Protein AF-A0A937NKH7-F1 (afdb_monomer_lite)

Secondary structure (DSSP, 8-state):
-TTT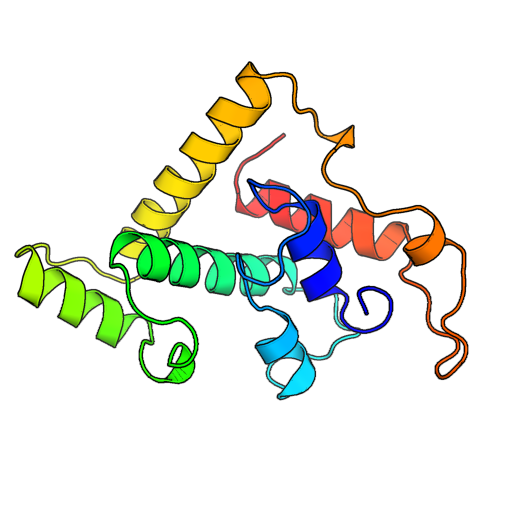-HHHHHHHHH-BTBS-TTTT-THHHHHTTSS-TT--TTHHHHHHHHHHHHHHHHHHT--GGGGGG--HHHHHHHHHHHH-----HHHHHHHHHHHHHHHHHHHHHTT--GGGS---THHHHSPPTTT-----HHHHHHHHHHHHHHHT--

Radius of gyration: 16.03 Å; chains: 1; bounding box: 32×33×46 Å

Structure (mmCIF, N/CA/C/O backbone):
data_AF-A0A937NKH7-F1
#
_entry.id   AF-A0A937NKH7-F1
#
loop_
_atom_site.group_PDB
_atom_site.id
_atom_site.type_symbol
_atom_site.label_atom_id
_atom_site.label_alt_id
_atom_site.label_comp_id
_atom_site.label_asym_id
_atom_site.label_entity_id
_atom_site.label_seq_id
_atom_site.pdbx_PDB_ins_code
_atom_site.Cartn_x
_atom_site.Cartn_y
_atom_site.Cartn_z
_atom_site.occupancy
_atom_site.B_iso_or_equiv
_atom_site.auth_seq_id
_atom_site.auth_comp_id
_atom_site.auth_asym_id
_atom_site.auth_atom_id
_atom_site.pdbx_PDB_model_num
ATOM 1 N N . ASP A 1 1 ? 5.767 -12.164 -8.994 1.00 95.44 1 ASP A N 1
ATOM 2 C CA . ASP A 1 1 ? 6.627 -11.158 -9.652 1.00 95.44 1 ASP A CA 1
ATOM 3 C C . ASP A 1 1 ? 5.767 -9.945 -10.026 1.00 95.44 1 ASP A C 1
ATOM 5 O O . ASP A 1 1 ? 4.673 -10.186 -10.532 1.00 95.44 1 ASP A O 1
ATOM 9 N N . PRO A 1 2 ? 6.189 -8.691 -9.765 1.00 96.38 2 PRO A N 1
ATOM 10 C CA . PRO A 1 2 ? 5.443 -7.470 -10.119 1.00 96.38 2 PRO A CA 1
ATOM 11 C C . PRO A 1 2 ? 5.044 -7.344 -11.594 1.00 96.38 2 PRO A C 1
ATOM 13 O O . PRO A 1 2 ? 4.056 -6.684 -11.900 1.00 96.38 2 PRO A O 1
ATOM 16 N N . ARG A 1 3 ? 5.780 -7.996 -12.507 1.00 97.62 3 ARG A N 1
ATOM 17 C CA . ARG A 1 3 ? 5.441 -8.053 -13.942 1.00 97.62 3 ARG A CA 1
ATOM 18 C C . ARG A 1 3 ? 4.150 -8.816 -14.229 1.00 97.62 3 ARG A C 1
ATOM 20 O O . ARG A 1 3 ? 3.551 -8.620 -15.278 1.00 97.62 3 ARG A O 1
ATOM 27 N N . VAL A 1 4 ? 3.743 -9.693 -13.313 1.00 97.25 4 VAL A N 1
ATOM 28 C CA . VAL A 1 4 ? 2.511 -10.488 -13.409 1.00 97.25 4 VAL A CA 1
ATOM 29 C C . VAL A 1 4 ? 1.479 -9.992 -12.402 1.00 97.25 4 VAL A C 1
ATOM 31 O O . VAL A 1 4 ? 0.324 -9.804 -12.750 1.00 97.25 4 VAL A O 1
ATOM 34 N N . LEU A 1 5 ? 1.903 -9.768 -11.158 1.00 97.81 5 LEU A N 1
ATOM 35 C CA . LEU A 1 5 ? 1.071 -9.329 -10.040 1.00 97.81 5 LEU A CA 1
ATOM 36 C C . LEU A 1 5 ? 1.208 -7.810 -9.891 1.00 97.81 5 LEU A C 1
ATOM 38 O O . LEU A 1 5 ? 1.992 -7.320 -9.069 1.00 97.81 5 LEU A O 1
ATOM 42 N N . LYS A 1 6 ? 0.518 -7.068 -10.762 1.00 98.19 6 LYS A N 1
ATOM 43 C CA . LYS A 1 6 ? 0.696 -5.616 -10.916 1.00 98.19 6 LYS A CA 1
ATOM 44 C C . LYS A 1 6 ? 0.344 -4.852 -9.635 1.00 98.19 6 LYS A C 1
ATOM 46 O O . LYS A 1 6 ? 1.030 -3.892 -9.287 1.00 98.19 6 LYS A O 1
ATOM 51 N N . GLY A 1 7 ? -0.664 -5.307 -8.889 1.00 98.38 7 GLY A N 1
ATOM 52 C CA . GLY A 1 7 ? -1.069 -4.690 -7.624 1.00 98.38 7 GLY A CA 1
ATOM 53 C C . GLY A 1 7 ? -0.053 -4.942 -6.513 1.00 98.38 7 GLY A C 1
ATOM 54 O O . GLY A 1 7 ? 0.235 -4.052 -5.717 1.00 98.38 7 GLY A O 1
ATOM 55 N N . MET A 1 8 ? 0.584 -6.116 -6.511 1.00 98.38 8 MET A N 1
ATOM 56 C CA . MET A 1 8 ? 1.757 -6.355 -5.668 1.00 98.38 8 MET A CA 1
ATOM 57 C C . MET A 1 8 ? 2.935 -5.444 -6.058 1.00 98.38 8 MET A C 1
ATOM 59 O O . MET A 1 8 ? 3.674 -4.995 -5.187 1.00 98.38 8 MET A O 1
ATOM 63 N N . GLY A 1 9 ? 3.096 -5.129 -7.346 1.00 98.38 9 GLY A N 1
ATOM 64 C CA . GLY A 1 9 ? 4.045 -4.116 -7.815 1.00 98.38 9 GLY A CA 1
ATOM 65 C C . GLY A 1 9 ? 3.790 -2.736 -7.206 1.00 98.38 9 GLY A C 1
ATOM 66 O O . GLY A 1 9 ? 4.715 -2.136 -6.664 1.00 98.38 9 GLY A O 1
ATOM 67 N N . LEU A 1 10 ? 2.536 -2.272 -7.221 1.00 98.69 10 LEU A N 1
ATOM 68 C CA . LEU A 1 10 ? 2.140 -1.032 -6.546 1.00 98.69 10 LEU A CA 1
ATOM 69 C C . LEU A 1 10 ? 2.457 -1.087 -5.044 1.00 98.69 10 LEU A C 1
ATOM 71 O O . LEU A 1 10 ? 3.127 -0.198 -4.533 1.00 98.69 10 LEU A O 1
ATOM 75 N N . ALA A 1 11 ? 2.060 -2.165 -4.362 1.00 98.50 11 ALA A N 1
ATOM 76 C CA . ALA A 1 11 ? 2.293 -2.327 -2.927 1.00 98.50 11 ALA A CA 1
ATOM 77 C C . ALA A 1 11 ? 3.784 -2.358 -2.544 1.00 98.50 11 ALA A C 1
ATOM 79 O O . ALA A 1 11 ? 4.147 -1.938 -1.448 1.00 98.50 11 ALA A O 1
ATOM 80 N N . TYR A 1 12 ? 4.663 -2.862 -3.416 1.00 98.69 12 TYR A N 1
ATOM 81 C CA . TYR A 1 12 ? 6.106 -2.773 -3.189 1.00 98.69 12 TYR A CA 1
ATOM 82 C C . TYR A 1 12 ? 6.620 -1.344 -3.285 1.00 98.69 12 TYR A C 1
ATOM 84 O O . TYR A 1 12 ? 7.447 -0.957 -2.464 1.00 98.69 12 TYR A O 1
ATOM 92 N N . ALA A 1 13 ? 6.150 -0.595 -4.281 1.00 98.38 13 ALA A N 1
ATOM 93 C CA . ALA A 1 13 ? 6.600 0.765 -4.519 1.00 98.38 13 ALA A CA 1
ATOM 94 C C . ALA A 1 13 ? 6.168 1.719 -3.401 1.00 98.38 13 ALA A C 1
ATOM 96 O O . ALA A 1 13 ? 6.952 2.568 -3.013 1.00 98.38 13 ALA A O 1
ATOM 97 N N . THR A 1 14 ? 4.956 1.566 -2.862 1.00 98.00 14 THR A N 1
ATOM 98 C CA . THR A 1 14 ? 4.376 2.528 -1.907 1.00 98.00 14 THR A CA 1
ATOM 99 C C . THR A 1 14 ? 4.570 2.157 -0.437 1.00 98.00 14 THR A C 1
ATOM 101 O O . THR A 1 14 ? 4.115 2.888 0.444 1.00 98.00 14 THR A O 1
ATOM 104 N N . SER A 1 15 ? 5.208 1.020 -0.141 1.00 97.75 15 SER A N 1
ATOM 105 C CA . SER A 1 15 ? 5.388 0.560 1.236 1.00 97.75 15 SER A CA 1
ATOM 106 C C . SER A 1 15 ? 6.299 1.499 2.029 1.00 97.75 15 SER A C 1
ATOM 108 O O . SER A 1 15 ? 7.428 1.791 1.646 1.00 97.75 15 SER A O 1
ATOM 110 N N . ASP A 1 16 ? 5.835 1.857 3.223 1.00 95.69 16 ASP A N 1
ATOM 111 C CA . ASP A 1 16 ? 6.519 2.709 4.203 1.00 95.69 16 ASP A CA 1
ATOM 112 C C . ASP A 1 16 ? 7.932 2.259 4.627 1.00 95.69 16 ASP A C 1
ATOM 114 O O . ASP A 1 16 ? 8.683 3.056 5.178 1.00 95.69 16 ASP A O 1
ATOM 118 N N . ARG A 1 17 ? 8.315 1.001 4.399 1.00 95.56 17 ARG A N 1
ATOM 119 C CA . ARG A 1 17 ? 9.627 0.452 4.785 1.00 95.56 17 ARG A CA 1
ATOM 120 C C . ARG A 1 17 ? 10.406 -0.134 3.608 1.00 95.56 17 ARG A C 1
ATOM 122 O O . ARG A 1 17 ? 11.224 -1.036 3.791 1.00 95.56 17 ARG A O 1
ATOM 129 N N . GLY A 1 18 ? 10.112 0.345 2.401 1.00 96.12 18 GLY A N 1
ATOM 130 C CA . GLY A 1 18 ? 10.626 -0.210 1.153 1.00 96.12 18 GLY A CA 1
ATOM 131 C C . GLY A 1 18 ? 9.910 -1.499 0.747 1.00 96.12 18 GLY A C 1
ATOM 132 O O . GLY A 1 18 ? 8.955 -1.928 1.391 1.00 96.12 18 GLY A O 1
ATOM 133 N N . ALA A 1 19 ? 10.379 -2.132 -0.332 1.00 97.19 19 ALA A N 1
ATOM 134 C CA . ALA A 1 19 ? 9.693 -3.244 -0.992 1.00 97.19 19 ALA A CA 1
ATOM 135 C C . ALA A 1 19 ? 9.396 -4.430 -0.050 1.00 97.19 19 ALA A C 1
ATOM 137 O O . ALA A 1 19 ? 10.193 -5.355 0.115 1.00 97.19 19 ALA A O 1
ATOM 138 N N . CYS A 1 20 ? 8.195 -4.435 0.535 1.00 97.25 20 CYS A N 1
ATOM 139 C CA . CYS A 1 20 ? 7.762 -5.435 1.494 1.00 97.25 20 CYS A CA 1
ATOM 140 C C . CYS A 1 20 ? 6.386 -6.008 1.148 1.00 97.25 20 CYS A C 1
ATOM 142 O O . CYS A 1 20 ? 5.361 -5.332 1.202 1.00 97.25 20 CYS A O 1
ATOM 144 N N . HIS A 1 21 ? 6.333 -7.319 0.912 1.00 96.50 21 HIS A N 1
ATOM 145 C CA . HIS A 1 21 ? 5.070 -7.990 0.618 1.00 96.50 21 HIS A CA 1
ATOM 146 C C . HIS A 1 21 ? 4.135 -8.074 1.826 1.00 96.50 21 HIS A C 1
ATOM 148 O O . HIS A 1 21 ? 2.936 -8.285 1.657 1.00 96.50 21 HIS A O 1
ATOM 154 N N . LEU A 1 22 ? 4.664 -7.889 3.039 1.00 95.94 22 LEU A N 1
ATOM 155 C CA . LEU A 1 22 ? 3.905 -7.961 4.281 1.00 95.94 22 LEU A CA 1
ATOM 156 C C . LEU A 1 22 ? 3.242 -6.636 4.693 1.00 95.94 22 LEU A C 1
ATOM 158 O O . LEU A 1 22 ? 2.672 -6.590 5.775 1.00 95.94 22 LEU A O 1
ATOM 162 N N . ARG A 1 23 ? 3.279 -5.565 3.889 1.00 95.06 23 ARG A N 1
ATOM 163 C CA . ARG A 1 23 ? 2.454 -4.375 4.185 1.00 95.06 23 ARG A CA 1
ATOM 164 C C . ARG A 1 23 ? 1.044 -4.459 3.619 1.00 95.06 23 ARG A C 1
ATOM 166 O O . ARG A 1 23 ? 0.112 -4.055 4.293 1.00 95.06 23 ARG A O 1
ATOM 173 N N . ALA A 1 24 ? 0.866 -5.112 2.471 1.00 95.75 24 ALA A N 1
ATOM 174 C CA . ALA A 1 24 ? -0.463 -5.326 1.888 1.00 95.75 24 ALA A CA 1
ATOM 175 C C . ALA A 1 24 ? -0.801 -6.803 1.609 1.00 95.75 24 ALA A C 1
ATOM 177 O O . ALA A 1 24 ? -1.966 -7.180 1.636 1.00 95.75 24 ALA A O 1
ATOM 178 N N . THR A 1 25 ? 0.176 -7.686 1.350 1.00 96.06 25 THR A N 1
ATOM 179 C CA . THR A 1 25 ? -0.048 -9.065 0.825 1.00 96.06 25 THR A CA 1
ATOM 180 C C . THR A 1 25 ? -0.982 -9.137 -0.366 1.00 96.06 25 THR A C 1
ATOM 182 O O . THR A 1 25 ? -1.801 -10.049 -0.496 1.00 96.06 25 THR A O 1
ATOM 185 N N . PHE A 1 26 ? -0.857 -8.163 -1.256 1.00 97.62 26 PHE A N 1
ATOM 186 C CA . PHE A 1 26 ? -1.814 -8.011 -2.331 1.00 97.62 26 PHE A CA 1
ATOM 187 C C . PHE A 1 26 ? -1.812 -9.170 -3.334 1.00 97.62 26 PHE A C 1
ATOM 189 O O . PHE A 1 26 ? -2.841 -9.470 -3.934 1.00 97.62 26 PHE A O 1
ATOM 196 N N . TYR A 1 27 ? -0.703 -9.916 -3.408 1.00 97.12 27 TYR A N 1
ATOM 197 C CA . TYR A 1 27 ? -0.636 -11.178 -4.145 1.00 97.12 27 TYR A CA 1
ATOM 198 C C . TYR A 1 27 ? -1.784 -12.137 -3.797 1.00 97.12 27 TYR A C 1
ATOM 200 O O . TYR A 1 27 ? -2.164 -12.933 -4.644 1.00 97.12 27 TYR A O 1
ATOM 208 N N . LYS A 1 28 ? -2.361 -12.079 -2.584 1.00 96.06 28 LYS A N 1
ATOM 209 C CA . LYS A 1 28 ? -3.548 -12.867 -2.229 1.00 96.06 28 LYS A CA 1
ATOM 210 C C . LYS A 1 28 ? -4.675 -12.554 -3.212 1.00 96.06 28 LYS A C 1
ATOM 212 O O . LYS A 1 28 ? -5.215 -13.474 -3.825 1.00 96.06 28 LYS A O 1
ATOM 217 N N . ALA A 1 29 ? -5.054 -11.283 -3.332 1.0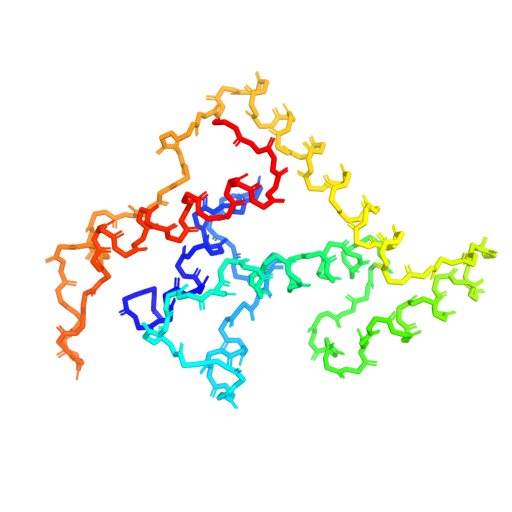0 97.00 29 ALA A N 1
ATOM 218 C CA . ALA A 1 29 ? -6.192 -10.879 -4.150 1.00 97.00 29 ALA A CA 1
ATOM 219 C C . ALA A 1 29 ? -6.012 -11.351 -5.600 1.00 97.00 29 ALA A C 1
ATOM 221 O O . ALA A 1 29 ? -6.904 -11.994 -6.149 1.00 97.00 29 ALA A O 1
ATOM 222 N N . GLU A 1 30 ? -4.813 -11.140 -6.144 1.00 97.88 30 GLU A N 1
ATOM 223 C CA . GLU A 1 30 ? -4.470 -11.478 -7.527 1.00 97.88 30 GLU A CA 1
ATOM 224 C C . GLU A 1 30 ? -4.363 -12.999 -7.770 1.00 97.88 30 GLU A C 1
ATOM 226 O O . GLU A 1 30 ? -4.877 -13.498 -8.764 1.00 97.88 30 GLU A O 1
ATOM 231 N N . LEU A 1 31 ? -3.765 -13.773 -6.854 1.00 97.00 31 LEU A N 1
ATOM 232 C CA . LEU A 1 31 ? -3.607 -15.229 -7.020 1.00 97.00 31 LEU A CA 1
ATOM 233 C C . LEU A 1 31 ? -4.885 -16.028 -6.737 1.00 97.00 31 LEU A C 1
ATOM 235 O O . LEU A 1 31 ? -5.029 -17.144 -7.223 1.00 97.00 31 LEU A O 1
ATOM 239 N N . SER A 1 32 ? -5.799 -15.488 -5.928 1.00 96.50 32 SER A N 1
ATOM 240 C CA . SER A 1 32 ? -7.062 -16.164 -5.589 1.00 96.50 32 SER A CA 1
ATOM 241 C C . SER A 1 32 ? -8.231 -15.800 -6.506 1.00 96.50 32 SER A C 1
ATOM 243 O O . SER A 1 32 ? -9.336 -16.284 -6.280 1.00 96.50 32 SER A O 1
ATOM 245 N N . GLY A 1 33 ? -8.010 -14.934 -7.501 1.00 96.62 33 GLY A N 1
ATOM 246 C CA . GLY A 1 33 ? -9.050 -14.487 -8.429 1.00 96.62 33 GLY A CA 1
ATOM 247 C C . GLY A 1 33 ? -10.020 -13.448 -7.858 1.00 96.62 33 GLY A C 1
ATOM 248 O O . GLY A 1 33 ? -11.050 -13.193 -8.469 1.00 96.62 33 GLY A O 1
ATOM 249 N N . MET A 1 34 ? -9.714 -12.825 -6.711 1.00 96.62 34 MET A N 1
ATOM 250 C CA . MET A 1 34 ? -10.509 -11.689 -6.206 1.00 96.62 34 MET A CA 1
ATOM 251 C C . MET A 1 34 ? -10.380 -10.456 -7.101 1.00 96.62 34 MET A C 1
ATOM 253 O O . MET A 1 34 ? -11.281 -9.624 -7.138 1.00 96.62 34 MET A O 1
ATOM 257 N N . MET A 1 35 ? -9.251 -10.332 -7.795 1.00 97.25 35 MET A N 1
ATOM 258 C CA . MET A 1 35 ? -9.060 -9.357 -8.853 1.00 97.25 35 MET A CA 1
ATOM 259 C C . MET A 1 35 ? -8.098 -9.920 -9.890 1.00 97.25 35 MET A C 1
ATOM 261 O O . MET A 1 35 ? -7.128 -10.592 -9.538 1.00 97.25 35 MET A O 1
ATOM 265 N N . ASP A 1 36 ? -8.352 -9.614 -11.158 1.00 97.88 36 ASP A N 1
ATOM 266 C CA . ASP A 1 36 ? -7.465 -10.001 -12.247 1.00 97.88 36 ASP A CA 1
ATOM 267 C C . ASP A 1 36 ? -6.081 -9.323 -12.083 1.00 97.88 36 ASP A C 1
ATOM 269 O O . ASP A 1 36 ? -6.003 -8.102 -11.863 1.00 97.88 36 ASP A O 1
ATOM 273 N N . PRO A 1 37 ? -4.964 -10.071 -12.175 1.00 97.25 37 PRO A N 1
ATOM 274 C CA . PRO A 1 37 ? -3.622 -9.496 -12.143 1.00 97.25 37 PRO A CA 1
ATOM 275 C C . PRO A 1 37 ? -3.359 -8.414 -13.211 1.00 97.25 37 PRO A C 1
ATOM 277 O O . PRO A 1 37 ? -2.586 -7.490 -12.951 1.00 97.25 37 PRO A O 1
ATOM 280 N N . ASP A 1 38 ? -4.028 -8.457 -14.366 1.00 96.69 38 ASP A N 1
ATOM 281 C CA . ASP A 1 38 ? -3.862 -7.492 -15.460 1.00 96.69 38 ASP A CA 1
ATOM 282 C C . ASP A 1 38 ? -4.773 -6.257 -15.351 1.00 96.69 38 ASP A C 1
ATOM 284 O O . ASP A 1 38 ? -4.454 -5.229 -15.953 1.00 96.69 38 ASP A O 1
ATOM 288 N N . GLN A 1 39 ? -5.845 -6.308 -14.550 1.00 97.62 39 GLN A N 1
ATOM 289 C CA . GLN A 1 39 ? -6.751 -5.173 -14.316 1.00 97.62 39 GLN A CA 1
ATOM 290 C C . GLN A 1 39 ? -6.014 -3.987 -13.672 1.00 97.62 39 GLN A C 1
ATOM 292 O O . GLN A 1 39 ? -5.210 -4.181 -12.765 1.00 97.62 39 GLN A O 1
ATOM 297 N N . ILE A 1 40 ? -6.309 -2.757 -14.104 1.00 98.19 40 ILE A N 1
ATOM 298 C CA . ILE A 1 40 ? -5.722 -1.518 -13.551 1.00 98.19 40 ILE A CA 1
ATOM 299 C C . ILE A 1 40 ? -6.760 -0.688 -12.791 1.00 98.19 40 ILE A C 1
ATOM 301 O O . ILE A 1 40 ? -6.487 -0.198 -11.697 1.00 98.19 40 ILE A O 1
ATOM 305 N N . GLU A 1 41 ? -7.963 -0.556 -13.342 1.00 98.06 41 GLU A N 1
ATOM 306 C CA . GLU A 1 41 ? -9.057 0.185 -12.714 1.00 98.06 41 GLU A CA 1
ATOM 307 C C . GLU A 1 41 ? -9.452 -0.439 -11.366 1.00 98.06 41 GLU A C 1
ATOM 309 O O . GLU A 1 41 ? -9.548 -1.660 -11.242 1.00 98.06 41 GLU A O 1
ATOM 314 N N . GLY A 1 42 ? -9.621 0.386 -10.328 1.00 98.31 42 GLY A N 1
ATOM 315 C CA . GLY A 1 42 ? -9.951 -0.067 -8.968 1.00 98.31 42 GLY A CA 1
ATOM 316 C C . GLY A 1 42 ? -8.825 -0.813 -8.231 1.00 98.31 42 GLY A C 1
ATOM 317 O O . GLY A 1 42 ? -8.942 -1.085 -7.036 1.00 98.31 42 GLY A O 1
ATOM 318 N N . LYS A 1 43 ? -7.696 -1.108 -8.893 1.00 98.69 43 LYS A N 1
ATOM 319 C CA . LYS A 1 43 ? -6.584 -1.861 -8.294 1.00 98.69 43 LYS A CA 1
ATOM 320 C C . LYS A 1 43 ? -5.967 -1.128 -7.108 1.00 98.69 43 LYS A C 1
ATOM 322 O O . LYS A 1 43 ? -5.743 -1.742 -6.069 1.00 98.69 43 LYS A O 1
ATOM 327 N N . ALA A 1 44 ? -5.743 0.179 -7.241 1.00 98.62 44 ALA A N 1
ATOM 328 C CA . ALA A 1 44 ? -5.206 1.005 -6.162 1.00 98.62 44 ALA A CA 1
ATOM 329 C C . ALA A 1 44 ? -6.130 1.037 -4.932 1.00 98.62 44 ALA A C 1
ATOM 331 O O . ALA A 1 44 ? -5.652 0.898 -3.811 1.00 98.62 44 ALA A O 1
ATOM 332 N N . GLU A 1 45 ? -7.446 1.142 -5.133 1.00 98.62 45 GLU A N 1
ATOM 333 C CA . GLU A 1 45 ? -8.432 1.133 -4.044 1.00 98.62 45 GLU A CA 1
ATOM 334 C C . GLU A 1 45 ? -8.396 -0.183 -3.262 1.00 98.62 45 GLU A C 1
ATOM 336 O O . GLU A 1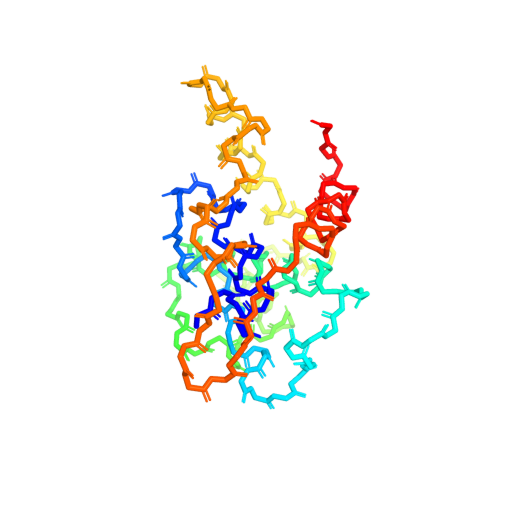 45 ? -8.331 -0.180 -2.032 1.00 98.62 45 GLU A O 1
ATOM 341 N N . MET A 1 46 ? -8.354 -1.320 -3.962 1.00 98.50 46 MET A N 1
ATOM 342 C CA . MET A 1 46 ? -8.258 -2.615 -3.294 1.00 98.50 46 MET A CA 1
ATOM 343 C C . MET A 1 46 ? -6.898 -2.799 -2.599 1.00 98.50 46 MET A C 1
ATOM 345 O O . MET A 1 46 ? -6.851 -3.373 -1.511 1.00 98.50 46 MET A O 1
ATOM 349 N N . VAL A 1 47 ? -5.795 -2.303 -3.179 1.00 98.62 47 VAL A N 1
ATOM 350 C CA . VAL A 1 47 ? -4.476 -2.306 -2.515 1.00 98.62 47 VAL A CA 1
ATOM 351 C C . VAL A 1 47 ? -4.540 -1.542 -1.193 1.00 98.62 47 VAL A C 1
ATOM 353 O O . VAL A 1 47 ? -4.065 -2.064 -0.185 1.00 98.62 47 VAL A O 1
ATOM 356 N N . ILE A 1 48 ? -5.178 -0.368 -1.175 1.00 98.62 48 ILE A N 1
ATOM 357 C CA . ILE A 1 48 ? -5.367 0.437 0.038 1.00 98.62 48 ILE A CA 1
ATOM 358 C C . ILE A 1 48 ? -6.235 -0.302 1.063 1.00 98.62 48 ILE A C 1
ATOM 360 O O . ILE A 1 48 ? -5.861 -0.353 2.228 1.00 98.62 48 ILE A O 1
ATOM 364 N N . ASP A 1 49 ? -7.332 -0.957 0.662 1.00 98.25 49 ASP A N 1
ATOM 365 C CA . ASP A 1 49 ? -8.150 -1.750 1.598 1.00 98.25 49 ASP A CA 1
ATOM 366 C C . ASP A 1 49 ? -7.346 -2.875 2.273 1.00 98.25 49 ASP A C 1
ATOM 368 O O . ASP A 1 49 ? -7.503 -3.142 3.469 1.00 98.25 49 ASP A O 1
ATOM 372 N N . PHE A 1 50 ? -6.464 -3.536 1.518 1.00 97.88 50 PHE A N 1
ATOM 373 C CA . PHE A 1 50 ? -5.560 -4.536 2.072 1.00 97.88 50 PHE A CA 1
ATOM 374 C C . PHE A 1 50 ? -4.525 -3.895 3.001 1.00 97.88 50 PHE A C 1
ATOM 376 O O . PHE A 1 50 ? -4.327 -4.403 4.102 1.00 97.88 50 PHE A O 1
ATOM 383 N N . GLU A 1 51 ? -3.868 -2.813 2.590 1.00 98.19 51 GLU A N 1
ATOM 384 C CA . GLU A 1 51 ? -2.889 -2.097 3.416 1.00 98.19 51 GLU A CA 1
ATOM 385 C C . GLU A 1 51 ? -3.500 -1.610 4.737 1.00 98.19 51 GLU A C 1
ATOM 387 O O . GLU A 1 51 ? -2.920 -1.826 5.804 1.00 98.19 51 GLU A O 1
ATOM 392 N N . ASP A 1 52 ? -4.698 -1.028 4.695 1.00 98.44 52 ASP A N 1
ATOM 393 C CA . ASP A 1 52 ? -5.369 -0.503 5.879 1.00 98.44 52 ASP A CA 1
ATOM 394 C C . ASP A 1 52 ? -5.679 -1.627 6.881 1.00 98.44 52 ASP A C 1
ATOM 396 O O . ASP A 1 52 ? -5.375 -1.504 8.071 1.00 98.44 52 ASP A O 1
ATOM 400 N N . ARG A 1 53 ? -6.201 -2.777 6.421 1.00 97.44 53 ARG A N 1
ATOM 401 C CA . ARG A 1 53 ? -6.419 -3.942 7.304 1.00 97.44 53 ARG A CA 1
ATOM 402 C C . ARG A 1 53 ? -5.119 -4.454 7.908 1.00 97.44 53 ARG A C 1
ATOM 404 O O . ARG A 1 53 ? -5.075 -4.757 9.097 1.00 97.44 53 ARG A O 1
ATOM 411 N N . HIS A 1 54 ? -4.054 -4.532 7.118 1.00 97.44 54 HIS A N 1
ATOM 412 C CA . HIS A 1 54 ? -2.763 -5.012 7.607 1.00 97.44 54 HIS A CA 1
ATOM 413 C C . HIS A 1 54 ? -2.097 -4.043 8.580 1.00 97.44 54 HIS A C 1
ATOM 415 O O . HIS A 1 54 ? -1.462 -4.492 9.529 1.00 97.44 54 HIS A O 1
ATOM 421 N N . THR A 1 55 ? -2.321 -2.742 8.418 1.00 97.81 55 THR A N 1
ATOM 422 C CA . THR A 1 55 ? -1.902 -1.726 9.390 1.00 97.81 55 THR A CA 1
ATOM 423 C C . THR A 1 55 ? -2.564 -1.965 10.749 1.00 97.81 55 THR A C 1
ATOM 425 O O . THR A 1 55 ? -1.908 -1.892 11.792 1.00 97.81 55 THR A O 1
ATOM 428 N N . LEU A 1 56 ? -3.853 -2.323 10.757 1.00 97.75 56 LEU A N 1
ATOM 429 C CA . LEU A 1 56 ? -4.556 -2.706 11.983 1.00 97.75 56 LEU A CA 1
ATOM 430 C C . LEU A 1 56 ? -4.048 -4.038 12.540 1.00 97.75 56 LEU A C 1
ATOM 432 O O . LEU A 1 56 ? -3.914 -4.164 13.755 1.00 97.75 56 LEU A O 1
ATOM 436 N N . PHE A 1 57 ? -3.719 -5.012 11.686 1.00 97.19 57 PHE A N 1
ATOM 437 C CA . PHE A 1 57 ? -3.136 -6.273 12.147 1.00 97.19 57 PHE A CA 1
ATOM 438 C C . PHE A 1 57 ? -1.804 -6.062 12.864 1.00 97.19 57 PHE A C 1
ATOM 440 O O . PHE A 1 57 ? -1.608 -6.610 13.945 1.00 97.19 57 PHE A O 1
ATOM 447 N N . ASP A 1 58 ? -0.926 -5.237 12.292 1.00 96.44 58 ASP A N 1
ATOM 448 C CA . ASP A 1 58 ? 0.367 -4.899 12.886 1.00 96.44 58 ASP A CA 1
ATOM 449 C C . ASP A 1 58 ? 0.180 -4.144 14.214 1.00 96.44 58 ASP A C 1
ATOM 451 O O . ASP A 1 58 ? 0.892 -4.406 15.181 1.00 96.44 58 ASP A O 1
ATOM 455 N N . SER A 1 59 ? -0.828 -3.268 14.297 1.00 96.19 59 SER A N 1
ATOM 456 C CA . SER A 1 59 ? -1.155 -2.514 15.519 1.00 96.19 59 SER A CA 1
ATOM 457 C C . SER A 1 59 ? -1.721 -3.398 16.637 1.00 96.19 59 SER A C 1
ATOM 459 O O . SER A 1 59 ? -1.449 -3.164 17.811 1.00 96.19 59 SER A O 1
ATOM 461 N N . LEU A 1 60 ? -2.506 -4.419 16.279 1.00 95.75 60 LEU A N 1
ATOM 462 C CA . LEU A 1 60 ? -3.084 -5.395 17.211 1.00 95.75 60 LEU A CA 1
ATOM 463 C C . LEU A 1 60 ? -2.153 -6.583 17.493 1.00 95.75 60 LEU A C 1
ATOM 465 O O . LEU A 1 60 ? -2.472 -7.414 18.340 1.00 95.75 60 LEU A O 1
ATOM 469 N N . ILE A 1 61 ? -1.028 -6.683 16.776 1.00 95.19 61 ILE A N 1
ATOM 470 C CA . ILE A 1 61 ? -0.091 -7.813 16.826 1.00 95.19 61 ILE A CA 1
ATOM 471 C C . ILE A 1 61 ? -0.808 -9.144 16.514 1.00 95.19 61 ILE A C 1
ATOM 473 O O . ILE A 1 61 ? -0.556 -10.184 17.124 1.00 95.19 61 ILE A O 1
ATOM 477 N N . VAL A 1 62 ? -1.730 -9.135 15.545 1.00 94.75 62 VAL A N 1
ATOM 478 C CA . VAL A 1 62 ? -2.392 -10.362 15.071 1.00 94.75 62 VAL A CA 1
ATOM 479 C C . VAL A 1 62 ? -1.703 -10.913 13.830 1.00 94.75 62 VAL A C 1
ATOM 481 O O . VAL A 1 62 ? -1.239 -10.188 12.949 1.00 94.75 62 VAL A O 1
ATOM 484 N N . CYS A 1 63 ? -1.640 -12.239 13.740 1.00 94.25 63 CYS A N 1
ATOM 485 C CA . CYS A 1 63 ? -0.955 -12.893 12.637 1.00 94.25 63 CYS A CA 1
ATOM 486 C C . CYS A 1 63 ? -1.740 -12.753 11.324 1.00 94.25 63 CYS A C 1
ATOM 488 O O . CYS A 1 63 ? -2.814 -13.324 11.138 1.00 94.25 63 CYS A O 1
ATOM 490 N N . ARG A 1 64 ? -1.135 -12.074 10.350 1.00 93.06 64 ARG A N 1
ATOM 491 C CA . ARG A 1 64 ? -1.667 -11.872 8.990 1.00 93.06 64 ARG A CA 1
ATOM 492 C C . ARG A 1 64 ? -1.821 -13.137 8.132 1.00 93.06 64 ARG A C 1
ATOM 494 O O . ARG A 1 64 ? -2.386 -13.078 7.038 1.00 93.06 64 ARG A O 1
ATOM 501 N N . PHE A 1 65 ? -1.356 -14.300 8.593 1.00 92.12 65 PHE A N 1
ATOM 502 C CA . PHE A 1 65 ? -1.695 -15.572 7.937 1.00 92.12 65 PHE A CA 1
ATOM 503 C C . PHE A 1 65 ? -3.183 -15.898 8.065 1.00 92.12 65 PHE A C 1
ATOM 505 O O . PHE A 1 65 ? -3.747 -16.480 7.145 1.00 92.12 65 PHE A O 1
ATOM 512 N N . PHE A 1 66 ? -3.837 -15.412 9.119 1.00 91.75 66 PHE A N 1
ATOM 513 C CA . PHE A 1 66 ? -5.277 -15.539 9.324 1.00 91.75 66 PHE A CA 1
ATOM 514 C C . PHE A 1 66 ? -6.067 -14.325 8.807 1.00 91.75 66 PHE A C 1
ATOM 516 O O . PHE A 1 66 ? -7.208 -14.128 9.205 1.00 91.75 66 PHE A O 1
ATOM 523 N N . ARG A 1 67 ? -5.500 -13.508 7.902 1.00 91.69 67 ARG A N 1
ATOM 524 C CA . ARG A 1 67 ? -6.141 -12.289 7.351 1.00 91.69 67 ARG A CA 1
ATOM 525 C C . ARG A 1 67 ? -7.562 -12.498 6.816 1.00 91.69 67 ARG A C 1
ATOM 527 O O . ARG A 1 67 ? -8.378 -11.588 6.909 1.00 91.69 67 ARG A O 1
ATOM 534 N N . ASP A 1 68 ? -7.855 -13.681 6.279 1.00 91.38 68 ASP A N 1
ATOM 535 C CA . ASP A 1 68 ? -9.179 -14.020 5.742 1.00 91.38 68 ASP A CA 1
ATOM 536 C C . ASP A 1 68 ? -10.213 -14.303 6.858 1.00 91.38 68 ASP A C 1
ATOM 538 O O . ASP A 1 68 ? -11.412 -14.279 6.602 1.00 91.38 68 ASP A O 1
ATOM 542 N N . LEU A 1 69 ? -9.767 -14.512 8.104 1.00 94.12 69 LEU A N 1
ATOM 543 C CA . LEU A 1 69 ? -10.611 -14.677 9.297 1.00 94.12 69 LEU A CA 1
ATOM 544 C C . LEU A 1 69 ? -10.868 -13.359 10.043 1.00 94.12 69 LEU A C 1
ATOM 546 O O . LEU A 1 69 ? -11.669 -13.335 10.976 1.00 94.12 69 LEU A O 1
ATOM 550 N N . TYR A 1 70 ? -10.204 -1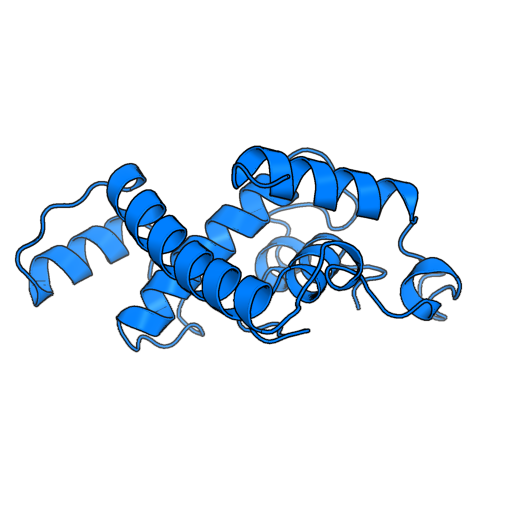2.271 9.643 1.00 93.50 70 TYR A N 1
ATOM 551 C CA . TYR A 1 70 ? -10.342 -10.945 10.251 1.00 93.50 70 TYR A CA 1
ATOM 552 C C . TYR A 1 70 ? -10.874 -9.912 9.239 1.00 93.50 70 TYR A C 1
ATOM 554 O O . TYR A 1 70 ? -10.191 -8.924 8.943 1.00 93.50 70 TYR A O 1
ATOM 562 N N . PRO A 1 71 ? -12.077 -10.111 8.666 1.00 95.62 71 PRO A N 1
ATOM 563 C CA . PRO A 1 71 ? -12.737 -9.056 7.908 1.00 95.62 71 PRO A CA 1
ATOM 564 C C . PRO A 1 71 ? -13.046 -7.844 8.804 1.00 95.62 71 PRO A C 1
ATOM 566 O O . PRO A 1 71 ? -12.902 -7.880 10.028 1.00 95.62 71 PRO A O 1
ATOM 569 N N . TRP A 1 72 ? -13.457 -6.740 8.180 1.00 97.94 72 TRP A N 1
ATOM 570 C CA . TRP A 1 72 ? -13.660 -5.449 8.844 1.00 97.94 72 TRP A CA 1
ATOM 571 C C . TRP A 1 72 ? -14.600 -5.497 10.060 1.00 97.94 72 TRP A C 1
ATOM 573 O O . TRP A 1 72 ? -14.340 -4.832 11.060 1.00 97.94 72 TRP A O 1
ATOM 583 N N . ASP A 1 73 ? -15.668 -6.291 10.002 1.00 97.69 73 ASP A N 1
ATOM 584 C CA . ASP A 1 73 ? -16.613 -6.480 11.106 1.00 97.69 73 ASP A CA 1
ATOM 585 C C . ASP A 1 73 ? -15.980 -7.234 12.285 1.00 97.69 73 ASP A C 1
ATOM 587 O O . ASP A 1 73 ? -16.173 -6.857 13.442 1.00 97.69 73 ASP A O 1
ATOM 591 N N . ILE A 1 74 ? -15.158 -8.250 12.011 1.00 97.50 74 ILE A N 1
ATOM 592 C CA . ILE A 1 74 ? -14.409 -8.970 13.044 1.00 97.50 74 ILE A CA 1
ATOM 593 C C . ILE A 1 74 ? -13.342 -8.067 13.664 1.00 97.50 74 ILE A C 1
ATOM 595 O O . ILE A 1 74 ? -13.204 -8.053 14.885 1.00 97.50 74 ILE A O 1
ATOM 599 N N . LEU A 1 75 ? -12.640 -7.258 12.864 1.00 97.81 75 LEU A N 1
ATOM 600 C CA . LEU A 1 75 ? -11.695 -6.259 13.372 1.00 97.81 75 LEU A CA 1
ATOM 601 C C . LEU A 1 75 ? -12.367 -5.246 14.305 1.00 97.81 75 LEU A C 1
ATOM 603 O O . LEU A 1 75 ? -11.854 -4.995 15.394 1.00 97.81 75 LEU A O 1
ATOM 607 N N . SER A 1 76 ? -13.531 -4.719 13.918 1.00 98.19 76 SER A N 1
ATOM 608 C CA . SER A 1 76 ? -14.336 -3.827 14.763 1.00 98.19 76 SER A CA 1
ATOM 609 C C . SER A 1 76 ? -14.698 -4.491 16.095 1.00 98.19 76 SER A C 1
ATOM 611 O O . SER A 1 76 ? -14.466 -3.920 17.162 1.00 98.19 76 SER A O 1
ATOM 613 N N . ARG A 1 77 ? -15.157 -5.750 16.060 1.00 98.00 77 ARG A N 1
ATOM 614 C CA . ARG A 1 77 ? -15.482 -6.524 17.269 1.00 98.00 77 ARG A CA 1
ATOM 615 C C . ARG A 1 77 ? -14.270 -6.774 18.165 1.00 98.00 77 ARG A C 1
ATOM 617 O O . ARG A 1 77 ? -14.400 -6.649 19.380 1.00 98.00 77 ARG A O 1
ATOM 624 N N . ILE A 1 78 ? -13.115 -7.119 17.591 1.00 97.06 78 ILE A N 1
ATOM 625 C CA . ILE A 1 78 ? -11.867 -7.318 18.342 1.00 97.06 78 ILE A CA 1
ATOM 626 C C . ILE A 1 78 ? -11.478 -6.016 19.041 1.00 97.06 78 ILE A C 1
ATOM 628 O O . ILE A 1 78 ? -11.272 -6.021 20.250 1.00 97.06 78 ILE A O 1
ATOM 632 N N . ILE A 1 79 ? -11.435 -4.902 18.305 1.00 97.75 79 ILE A N 1
ATOM 633 C CA . ILE A 1 79 ? -11.041 -3.592 18.837 1.00 97.75 79 ILE A CA 1
ATOM 634 C C . ILE A 1 79 ? -11.989 -3.148 19.951 1.00 97.75 79 ILE A C 1
ATOM 636 O O . ILE A 1 79 ? -11.531 -2.736 21.018 1.00 97.75 79 ILE A O 1
ATOM 640 N N . ARG A 1 80 ? -13.301 -3.296 19.759 1.00 98.31 80 ARG A N 1
ATOM 641 C CA . ARG A 1 80 ? -14.285 -3.013 20.807 1.00 98.31 80 ARG A CA 1
ATOM 642 C C . ARG A 1 80 ? -14.071 -3.886 22.038 1.00 98.31 80 ARG A C 1
ATOM 644 O O . ARG A 1 80 ? -14.100 -3.376 23.153 1.00 98.31 80 ARG A O 1
ATOM 651 N N . GLY A 1 81 ? -13.841 -5.183 21.844 1.00 98.00 81 GLY A N 1
ATOM 652 C CA . GLY A 1 81 ? -13.646 -6.136 22.934 1.00 98.00 81 GLY A CA 1
ATOM 653 C C . GLY A 1 81 ? -12.373 -5.897 23.750 1.00 98.00 81 GLY A C 1
ATOM 654 O O . GLY A 1 81 ? -12.374 -6.157 24.948 1.00 98.00 81 GLY A O 1
ATOM 655 N N . THR A 1 82 ? -11.304 -5.387 23.132 1.00 97.00 82 THR A N 1
ATOM 656 C CA . THR A 1 82 ? -10.010 -5.175 23.804 1.00 97.00 82 THR A CA 1
ATOM 657 C C . THR A 1 82 ? -9.803 -3.752 24.318 1.00 97.00 82 THR A C 1
ATOM 659 O O . THR A 1 82 ? -9.060 -3.564 25.277 1.00 97.00 82 THR A O 1
ATOM 662 N N . THR A 1 83 ? -10.443 -2.752 23.705 1.00 96.94 83 THR A N 1
ATOM 663 C CA . THR A 1 83 ? -10.210 -1.326 24.014 1.00 96.94 83 THR A CA 1
ATOM 664 C C . THR A 1 83 ? -11.457 -0.561 24.459 1.00 96.94 83 THR A C 1
ATOM 666 O O . THR A 1 83 ? -11.339 0.548 24.970 1.00 96.94 83 THR A O 1
ATOM 669 N N . GLY A 1 84 ? -12.656 -1.110 24.238 1.00 97.69 84 GLY A N 1
ATOM 670 C CA . GLY A 1 84 ? -13.928 -0.414 24.452 1.00 97.69 84 GLY A CA 1
ATOM 671 C C . GLY A 1 84 ? -14.340 0.548 23.328 1.00 97.69 84 GLY A C 1
ATOM 672 O O . GLY A 1 84 ? -15.442 1.089 23.383 1.00 97.69 84 GLY A O 1
ATOM 673 N N . MET A 1 85 ? -13.507 0.758 22.301 1.00 97.50 85 MET A N 1
ATOM 674 C CA . MET A 1 85 ? -13.832 1.642 21.174 1.00 97.50 85 MET A CA 1
ATOM 675 C C . MET A 1 85 ? -14.851 0.995 20.225 1.00 97.50 85 MET A C 1
ATOM 677 O O . MET A 1 85 ? -14.586 -0.063 19.657 1.00 97.50 85 MET A O 1
ATOM 681 N N . ASP A 1 86 ? -15.994 1.648 20.009 1.00 97.38 86 ASP A N 1
ATOM 682 C CA . ASP A 1 86 ? -17.021 1.207 19.057 1.00 97.38 86 ASP A CA 1
ATOM 683 C C . ASP A 1 86 ? -16.832 1.951 17.728 1.00 97.38 86 ASP A C 1
ATOM 685 O O . ASP A 1 86 ? -17.265 3.093 17.572 1.00 97.38 86 ASP A O 1
ATOM 689 N N . LEU A 1 87 ? -16.083 1.337 16.807 1.00 97.94 87 LEU A N 1
ATOM 690 C CA . LEU A 1 87 ? -15.679 1.947 15.538 1.00 97.94 87 LEU A CA 1
ATOM 691 C C . LEU A 1 87 ? -16.247 1.165 14.358 1.00 97.94 87 LEU A C 1
ATOM 693 O O . LEU A 1 87 ? -16.057 -0.050 14.256 1.00 97.94 87 LEU A O 1
ATOM 697 N N . ASP A 1 88 ? -16.888 1.870 13.432 1.00 98.06 88 ASP A N 1
ATOM 698 C CA . ASP A 1 88 ? -17.296 1.309 12.150 1.00 98.06 88 ASP A CA 1
ATOM 699 C C . ASP A 1 88 ? -16.105 1.152 11.181 1.00 98.06 88 ASP A C 1
ATOM 701 O O . ASP A 1 88 ? -14.981 1.598 11.435 1.00 98.06 88 ASP A O 1
ATOM 705 N N . ARG A 1 89 ? -16.347 0.529 10.020 1.00 98.19 89 ARG A N 1
ATOM 706 C CA . ARG A 1 89 ? -15.312 0.326 8.992 1.00 98.19 89 ARG A CA 1
ATOM 707 C C . ARG A 1 89 ? -14.636 1.631 8.561 1.00 98.19 89 ARG A C 1
ATOM 709 O O . ARG A 1 89 ? -13.419 1.642 8.403 1.00 98.19 89 ARG A O 1
ATOM 716 N N . LYS A 1 90 ? -15.387 2.719 8.363 1.00 98.25 90 LYS A N 1
ATOM 717 C CA . LYS A 1 90 ? -14.829 3.995 7.882 1.00 98.25 90 LYS A CA 1
ATOM 718 C C . LYS A 1 90 ? -13.928 4.628 8.937 1.00 98.25 90 LYS A C 1
ATOM 720 O O . LYS A 1 90 ? -12.892 5.201 8.603 1.00 98.25 90 LYS A O 1
ATOM 725 N N . GLN A 1 91 ? -14.305 4.520 10.207 1.00 98.50 91 GLN A N 1
ATOM 726 C CA . GLN A 1 91 ? -13.498 4.985 11.330 1.00 98.50 91 GLN A CA 1
ATOM 727 C C . GLN A 1 91 ? -12.221 4.147 11.486 1.00 98.50 91 GLN A C 1
ATOM 729 O O . GLN A 1 91 ? -11.151 4.714 11.701 1.00 98.50 91 GLN A O 1
ATOM 734 N N . LEU A 1 92 ? -12.297 2.825 11.297 1.00 98.56 92 LEU A N 1
ATOM 735 C CA . LEU A 1 92 ? -11.125 1.942 11.289 1.00 98.56 92 LEU A CA 1
ATOM 736 C C . LEU A 1 92 ? -10.174 2.230 10.122 1.00 98.56 92 LEU A C 1
ATOM 738 O O . LEU A 1 92 ? -8.967 2.332 10.332 1.00 98.56 92 LEU A O 1
ATOM 742 N N . GLN A 1 93 ? -10.706 2.425 8.914 1.00 98.50 93 GLN A N 1
ATOM 743 C CA . GLN A 1 93 ? -9.923 2.854 7.752 1.00 98.50 93 GLN A CA 1
ATOM 744 C C . GLN A 1 93 ? -9.241 4.197 8.017 1.00 98.50 93 GLN A C 1
ATOM 746 O O . GLN A 1 93 ? -8.057 4.350 7.746 1.00 98.50 93 GLN A O 1
ATOM 751 N N . ARG A 1 94 ? -9.938 5.159 8.637 1.00 98.31 94 ARG A N 1
ATOM 752 C CA . ARG A 1 94 ? -9.337 6.442 9.032 1.00 98.31 94 ARG A CA 1
ATOM 753 C C . ARG A 1 94 ? -8.208 6.270 10.051 1.00 98.31 94 ARG A C 1
ATOM 755 O O . ARG A 1 94 ? -7.211 6.984 9.974 1.00 98.31 94 ARG A O 1
ATOM 762 N N . LEU A 1 95 ? -8.343 5.335 10.991 1.00 98.19 95 LEU A N 1
ATOM 763 C CA . LEU A 1 95 ? -7.294 5.025 11.961 1.00 98.19 95 LEU A CA 1
ATOM 764 C C . LEU A 1 95 ? -6.056 4.427 11.274 1.00 98.19 95 LEU A C 1
ATOM 766 O O . LEU A 1 95 ? -4.945 4.891 11.521 1.00 98.19 95 LEU A O 1
ATOM 770 N N . ALA A 1 96 ? -6.245 3.473 10.361 1.00 98.38 96 ALA A N 1
ATOM 771 C CA . ALA A 1 96 ? -5.163 2.914 9.552 1.00 98.38 96 ALA A CA 1
ATOM 772 C C . ALA A 1 96 ? -4.501 3.974 8.651 1.00 98.38 96 ALA A C 1
ATOM 774 O O . ALA A 1 96 ? -3.277 4.112 8.645 1.00 98.38 96 ALA A O 1
ATOM 775 N N . TRP A 1 97 ? -5.304 4.796 7.972 1.00 98.06 97 TRP A N 1
ATOM 776 C CA . TRP A 1 97 ? -4.842 5.916 7.153 1.00 98.06 97 TRP A CA 1
ATOM 777 C C . TRP A 1 97 ? -3.967 6.881 7.964 1.00 98.06 97 TRP A C 1
ATOM 779 O O . TRP A 1 97 ? -2.867 7.215 7.535 1.00 98.06 97 TRP A O 1
ATOM 789 N N . ASN A 1 98 ? -4.377 7.243 9.186 1.00 98.38 98 ASN A N 1
ATOM 790 C CA . ASN A 1 98 ? -3.570 8.080 10.080 1.00 98.38 98 ASN A CA 1
ATOM 791 C C . ASN A 1 98 ? -2.212 7.442 10.423 1.00 98.38 98 ASN A C 1
ATOM 793 O O . ASN A 1 98 ? -1.204 8.145 10.468 1.00 98.38 98 ASN A O 1
ATOM 797 N N . ILE A 1 99 ? -2.166 6.130 10.674 1.00 98.31 99 ILE A N 1
ATOM 798 C CA . ILE A 1 99 ? -0.918 5.416 10.993 1.00 98.31 99 ILE A CA 1
ATOM 799 C C . ILE A 1 99 ? 0.013 5.397 9.776 1.00 98.31 99 ILE A C 1
ATOM 801 O O . ILE A 1 99 ? 1.177 5.783 9.891 1.00 98.31 99 ILE A O 1
ATOM 805 N N . THR A 1 100 ? -0.500 5.007 8.604 1.00 97.75 100 THR A N 1
ATOM 806 C CA . THR A 1 100 ? 0.293 4.973 7.361 1.00 97.75 100 THR A CA 1
ATOM 807 C C . THR A 1 100 ? 0.809 6.360 6.974 1.00 97.75 100 THR A C 1
ATOM 809 O O . THR A 1 100 ? 1.969 6.496 6.587 1.00 97.75 100 THR A O 1
ATOM 812 N N . ASN A 1 101 ? 0.014 7.414 7.178 1.00 97.88 101 ASN A N 1
ATOM 813 C CA . ASN A 1 101 ? 0.459 8.786 6.947 1.00 97.88 101 ASN A CA 1
ATOM 814 C C . ASN A 1 101 ? 1.537 9.243 7.914 1.00 97.88 101 ASN A C 1
ATOM 816 O O . ASN A 1 101 ? 2.465 9.906 7.480 1.00 97.88 101 ASN A O 1
ATOM 820 N N . LYS A 1 102 ? 1.482 8.863 9.192 1.00 98.38 102 LYS A N 1
ATOM 821 C CA . LYS A 1 102 ? 2.569 9.185 10.128 1.00 98.38 102 LYS A CA 1
ATOM 822 C C . LYS A 1 102 ? 3.890 8.545 9.712 1.00 98.38 102 LYS A C 1
ATOM 824 O O . LYS A 1 102 ? 4.936 9.180 9.818 1.00 98.38 102 LYS A O 1
ATOM 829 N N . ALA A 1 103 ? 3.847 7.311 9.208 1.00 97.81 103 ALA A N 1
ATOM 830 C CA . ALA A 1 103 ? 5.028 6.668 8.641 1.00 97.81 103 ALA A CA 1
ATOM 831 C C . ALA A 1 103 ? 5.514 7.403 7.377 1.00 97.81 103 ALA A C 1
ATOM 833 O O . ALA A 1 103 ? 6.709 7.652 7.223 1.00 97.81 103 ALA A O 1
ATOM 834 N N . ARG A 1 104 ? 4.590 7.832 6.508 1.00 97.69 104 ARG A N 1
ATOM 835 C CA . ARG A 1 104 ? 4.917 8.627 5.317 1.00 97.69 104 ARG A CA 1
ATOM 836 C C . ARG A 1 104 ? 5.531 9.984 5.668 1.00 97.69 104 ARG A C 1
ATOM 838 O O . ARG A 1 104 ? 6.557 10.337 5.102 1.00 97.69 104 ARG A O 1
ATOM 845 N N . GLU A 1 105 ? 4.942 10.719 6.607 1.00 98.12 105 GLU A N 1
ATOM 846 C CA . GLU A 1 105 ? 5.438 11.999 7.128 1.00 98.12 105 GLU A CA 1
ATOM 847 C C . GLU A 1 105 ? 6.855 11.857 7.686 1.00 98.12 105 GLU A C 1
ATOM 849 O O . GLU A 1 105 ? 7.719 12.682 7.394 1.00 98.12 105 GLU A O 1
ATOM 854 N N . PHE A 1 106 ? 7.108 10.787 8.447 1.00 98.50 106 PHE A N 1
ATOM 855 C CA . PHE A 1 106 ? 8.447 10.464 8.924 1.00 98.50 106 PHE A CA 1
ATOM 856 C C . PHE A 1 106 ? 9.415 10.269 7.752 1.00 98.50 106 PHE A C 1
ATOM 858 O O . PHE A 1 106 ? 10.436 10.944 7.699 1.00 98.50 106 PHE A O 1
ATOM 865 N N . ASN A 1 107 ? 9.086 9.421 6.775 1.00 98.38 107 ASN A N 1
ATOM 866 C CA . ASN A 1 107 ? 9.974 9.168 5.638 1.00 98.38 107 ASN A CA 1
ATOM 867 C C . ASN A 1 107 ? 10.245 10.430 4.809 1.00 98.38 107 ASN A C 1
ATOM 869 O O . ASN A 1 107 ? 11.383 10.664 4.412 1.00 98.38 107 ASN A O 1
ATOM 873 N N . LEU A 1 108 ? 9.223 11.258 4.571 1.00 98.12 108 LEU A N 1
ATOM 874 C CA . LEU A 1 108 ? 9.368 12.538 3.871 1.00 98.12 108 LEU A CA 1
ATOM 875 C C . LEU A 1 108 ? 10.308 13.482 4.632 1.00 98.12 108 LEU A C 1
ATOM 877 O O . LEU A 1 108 ? 11.163 14.120 4.020 1.00 98.12 108 LEU A O 1
ATOM 881 N N . ARG A 1 109 ? 10.199 13.538 5.966 1.00 98.38 109 ARG A N 1
ATOM 882 C CA . ARG A 1 109 ? 11.125 14.301 6.817 1.00 98.38 109 ARG A CA 1
ATOM 883 C C . ARG A 1 109 ? 12.565 13.796 6.689 1.00 98.38 109 ARG A C 1
ATOM 885 O O . ARG A 1 109 ? 13.480 14.611 6.669 1.00 98.38 109 ARG A O 1
ATOM 892 N N . GLU A 1 110 ? 12.756 12.483 6.574 1.00 98.38 110 GLU A N 1
ATOM 893 C CA . GLU A 1 110 ? 14.073 11.853 6.392 1.00 98.38 110 GLU A CA 1
ATOM 894 C C . GLU A 1 110 ? 14.586 11.890 4.936 1.00 98.38 110 GLU A C 1
ATOM 896 O O . GLU A 1 110 ? 15.634 11.322 4.637 1.00 98.38 110 GLU A O 1
ATOM 901 N N . GLY A 1 111 ? 13.886 12.581 4.028 1.00 97.75 111 GLY A N 1
ATOM 902 C CA . GLY A 1 111 ? 14.359 12.844 2.666 1.00 97.75 111 GLY A CA 1
ATOM 903 C C . GLY A 1 111 ? 13.756 11.961 1.575 1.00 97.75 111 GLY A C 1
ATOM 904 O O . GLY A 1 111 ? 14.195 12.048 0.430 1.00 97.75 111 GLY A O 1
ATOM 905 N N . MET A 1 112 ? 12.744 11.147 1.890 1.00 97.44 112 MET A N 1
ATOM 906 C CA . MET A 1 112 ? 11.952 10.466 0.866 1.00 97.44 112 MET A CA 1
ATOM 907 C C . MET A 1 112 ? 11.279 11.482 -0.061 1.00 97.44 112 MET A C 1
ATOM 909 O O . MET A 1 112 ? 10.815 12.544 0.355 1.00 97.44 112 MET A O 1
ATOM 913 N N . SER A 1 113 ? 11.149 11.107 -1.323 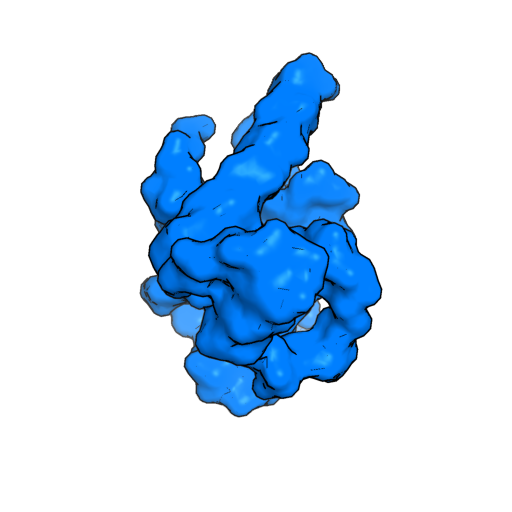1.00 96.38 113 SER A N 1
ATOM 914 C CA . SER A 1 113 ? 10.448 11.848 -2.356 1.00 96.38 113 SER A CA 1
ATOM 915 C C . SER A 1 113 ? 9.522 10.933 -3.160 1.00 96.38 113 SER A C 1
ATOM 917 O O . SER A 1 113 ? 9.560 9.707 -3.069 1.00 96.38 113 SER A O 1
ATOM 919 N N . LYS A 1 114 ? 8.711 11.533 -4.034 1.00 94.38 114 LYS A N 1
ATOM 920 C CA . LYS A 1 114 ? 7.892 10.798 -5.010 1.00 94.38 114 LYS A CA 1
ATOM 921 C C . LYS A 1 114 ? 8.719 9.910 -5.950 1.00 94.38 114 LYS A C 1
ATOM 923 O O . LYS A 1 114 ? 8.190 8.942 -6.484 1.00 94.38 114 LYS A O 1
ATOM 928 N N . ALA A 1 115 ? 10.000 10.227 -6.163 1.00 96.19 115 ALA A N 1
ATOM 929 C CA . ALA A 1 115 ? 10.881 9.428 -7.013 1.00 96.19 115 ALA A CA 1
ATOM 930 C C . ALA A 1 115 ? 11.207 8.052 -6.407 1.00 96.19 115 ALA A C 1
ATOM 932 O O . ALA A 1 115 ? 11.576 7.142 -7.150 1.00 96.19 115 ALA A O 1
ATOM 933 N N . ASP A 1 116 ? 11.039 7.901 -5.090 1.00 97.50 116 ASP A N 1
ATOM 934 C CA . ASP A 1 116 ? 11.327 6.664 -4.364 1.00 97.50 116 ASP A CA 1
ATOM 935 C C . ASP A 1 116 ? 10.178 5.648 -4.448 1.00 97.50 116 ASP A C 1
ATOM 937 O O . ASP A 1 116 ? 10.417 4.447 -4.323 1.00 97.50 116 ASP A O 1
ATOM 941 N N . ASP A 1 117 ? 8.950 6.094 -4.753 1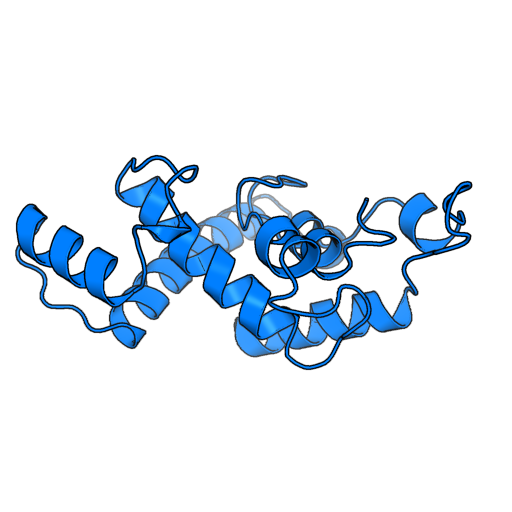.00 97.94 117 ASP A N 1
ATOM 942 C CA . ASP A 1 117 ? 7.802 5.209 -4.993 1.00 97.94 117 ASP A CA 1
ATOM 943 C C . ASP A 1 117 ? 7.852 4.610 -6.407 1.00 97.94 117 ASP A C 1
ATOM 945 O O . ASP A 1 117 ? 7.035 4.893 -7.289 1.00 97.94 117 ASP A O 1
ATOM 949 N N . THR A 1 118 ? 8.852 3.771 -6.648 1.00 98.00 118 THR A N 1
ATOM 950 C CA . THR A 1 118 ? 9.079 3.126 -7.940 1.00 98.00 118 THR A CA 1
ATOM 951 C C . THR A 1 118 ? 9.582 1.695 -7.774 1.00 98.00 118 THR A C 1
ATOM 953 O O . THR A 1 118 ? 9.718 1.167 -6.672 1.00 98.00 118 THR A O 1
ATOM 956 N N . LEU A 1 119 ? 9.843 1.035 -8.898 1.00 98.19 119 LEU A N 1
ATOM 957 C CA . LEU A 1 119 ? 10.405 -0.307 -8.955 1.00 98.19 119 LEU A CA 1
ATOM 958 C C . LEU A 1 119 ? 11.730 -0.297 -9.738 1.00 98.19 119 LEU A C 1
ATOM 960 O O . LEU A 1 119 ? 11.964 0.583 -10.571 1.00 98.19 119 LEU A O 1
ATOM 964 N N . PRO A 1 120 ? 12.610 -1.291 -9.529 1.00 98.00 120 PRO A N 1
ATOM 965 C CA . PRO A 1 120 ? 13.780 -1.494 -10.377 1.00 98.00 120 PRO A CA 1
ATOM 966 C C . PRO A 1 120 ? 13.431 -1.548 -11.873 1.00 98.00 120 PRO A C 1
ATOM 968 O O . PRO A 1 120 ? 12.469 -2.211 -12.267 1.00 98.00 120 PRO A O 1
ATOM 971 N N . LYS A 1 121 ? 14.263 -0.917 -12.718 1.00 97.69 121 LYS A N 1
ATOM 972 C CA . LYS A 1 121 ? 14.038 -0.778 -14.175 1.00 97.69 121 LYS A CA 1
ATOM 973 C C . LYS A 1 121 ? 13.703 -2.090 -14.880 1.00 97.69 121 LYS A C 1
ATOM 975 O O . LYS A 1 121 ? 12.860 -2.102 -15.772 1.00 97.69 121 LYS A O 1
ATOM 980 N N . ARG A 1 122 ? 14.291 -3.201 -14.425 1.00 97.38 122 ARG A N 1
ATOM 981 C CA . ARG A 1 122 ? 14.047 -4.530 -14.989 1.00 97.38 122 ARG A CA 1
ATOM 982 C C . ARG A 1 122 ? 12.574 -4.922 -15.040 1.00 97.38 122 ARG A C 1
ATOM 984 O O . ARG A 1 122 ? 12.157 -5.579 -15.980 1.00 97.38 122 ARG A O 1
ATOM 991 N N . PHE A 1 123 ? 11.764 -4.497 -14.069 1.00 97.88 123 PHE A N 1
ATOM 992 C CA . PHE A 1 123 ? 10.339 -4.830 -14.067 1.00 97.88 123 PHE A CA 1
ATOM 993 C C . PHE A 1 123 ? 9.571 -4.119 -15.189 1.00 97.88 123 PHE A C 1
ATOM 995 O O . PHE A 1 123 ? 8.523 -4.606 -15.605 1.00 97.88 123 PHE A O 1
ATOM 1002 N N . PHE A 1 124 ? 10.113 -3.013 -15.700 1.00 98.12 124 PHE A N 1
ATOM 1003 C CA . PHE A 1 124 ? 9.523 -2.210 -16.765 1.00 98.12 124 PHE A CA 1
ATOM 1004 C C . PHE A 1 124 ? 10.112 -2.472 -18.155 1.00 98.12 124 PHE A C 1
ATOM 1006 O O . PHE A 1 124 ? 9.519 -2.066 -19.152 1.00 98.12 124 PHE A O 1
ATOM 1013 N N . GLU A 1 125 ? 11.296 -3.080 -18.225 1.00 97.38 125 GLU A N 1
ATOM 1014 C CA . GLU A 1 125 ? 12.094 -3.178 -19.455 1.00 97.38 125 GLU A CA 1
ATOM 1015 C C . GLU A 1 125 ? 12.385 -4.636 -19.847 1.00 97.38 125 GLU A C 1
ATOM 1017 O O . GLU A 1 125 ? 12.441 -4.953 -21.034 1.00 97.38 125 GLU A O 1
ATOM 1022 N N . GLU A 1 126 ? 12.499 -5.550 -18.877 1.00 97.56 126 GLU A N 1
ATOM 1023 C CA . GLU A 1 126 ? 12.791 -6.965 -19.119 1.00 97.56 126 GLU A CA 1
ATOM 1024 C C . GLU A 1 126 ? 11.517 -7.810 -19.042 1.00 97.56 126 GLU A C 1
ATOM 1026 O O . GLU A 1 126 ? 10.883 -7.942 -17.984 1.00 97.56 126 GLU A O 1
ATOM 1031 N N . LYS A 1 127 ? 11.178 -8.462 -20.157 1.00 96.81 127 LYS A N 1
ATOM 1032 C CA . LYS A 1 127 ? 10.123 -9.478 -20.181 1.00 96.81 127 LYS A CA 1
ATOM 1033 C C . LYS A 1 127 ? 10.490 -10.636 -19.255 1.00 96.81 127 LYS A C 1
ATOM 1035 O O . LYS A 1 127 ? 11.637 -11.070 -19.206 1.00 96.81 127 LYS A O 1
ATOM 1040 N N . LEU A 1 128 ? 9.507 -11.137 -18.517 1.00 95.44 128 LEU A N 1
ATOM 1041 C CA . LEU A 1 128 ? 9.651 -12.351 -17.724 1.00 95.44 128 LEU A CA 1
ATOM 1042 C C . LEU A 1 128 ? 9.711 -13.561 -18.667 1.00 95.44 128 LEU A C 1
ATOM 1044 O O . LEU A 1 128 ? 8.787 -13.736 -19.456 1.00 95.44 128 LEU A O 1
ATOM 1048 N N . GLU A 1 129 ? 10.761 -14.380 -18.572 1.00 91.88 129 GLU A N 1
ATOM 1049 C CA . GLU A 1 129 ? 11.051 -15.478 -19.516 1.00 91.88 129 GLU A CA 1
ATOM 1050 C C . GLU A 1 129 ? 9.849 -16.407 -19.747 1.00 91.88 129 GLU A C 1
ATOM 1052 O O . GLU A 1 129 ? 9.451 -16.615 -20.890 1.00 91.88 129 GLU A O 1
ATOM 1057 N N . ASP A 1 130 ? 9.195 -16.859 -18.674 1.00 90.00 130 ASP A N 1
ATOM 1058 C CA . ASP A 1 130 ? 8.114 -17.852 -18.763 1.00 90.00 130 ASP A CA 1
ATOM 1059 C C . ASP A 1 130 ? 6.794 -17.312 -19.334 1.00 90.00 130 ASP A C 1
ATOM 1061 O O . ASP A 1 130 ? 5.983 -18.068 -19.862 1.00 90.00 130 ASP A O 1
ATOM 1065 N N . SER A 1 131 ? 6.532 -16.008 -19.195 1.00 91.88 131 SER A N 1
ATOM 1066 C CA . SER A 1 131 ? 5.220 -15.419 -19.534 1.00 91.88 131 SER A CA 1
ATOM 1067 C C . SER A 1 131 ? 5.276 -14.362 -20.632 1.00 91.88 131 SER A C 1
ATOM 1069 O O . SER A 1 131 ? 4.237 -13.914 -21.110 1.00 91.88 131 SER A O 1
ATOM 1071 N N . GLY A 1 132 ? 6.469 -13.884 -20.982 1.00 94.19 132 GLY A N 1
ATOM 1072 C CA . GLY A 1 132 ? 6.665 -12.728 -21.852 1.00 94.19 132 GLY A CA 1
ATOM 1073 C C . GLY A 1 132 ? 6.146 -11.401 -21.279 1.00 94.19 132 GLY A C 1
ATOM 1074 O O . GLY A 1 132 ? 6.238 -10.381 -21.968 1.00 94.19 132 GLY A O 1
ATOM 1075 N N . LYS A 1 133 ? 5.609 -11.384 -20.048 1.00 95.75 133 LYS A N 1
ATOM 1076 C CA . LYS A 1 133 ? 5.012 -10.193 -19.432 1.00 95.75 133 LYS A CA 1
ATOM 1077 C C . LYS A 1 133 ? 6.070 -9.203 -18.955 1.00 95.75 133 LYS A C 1
ATOM 1079 O O . LYS A 1 133 ? 7.126 -9.578 -18.447 1.00 95.75 133 LYS A O 1
ATOM 1084 N N . VAL A 1 134 ? 5.736 -7.926 -19.072 1.00 96.94 134 VAL A N 1
ATOM 1085 C CA . VAL A 1 134 ? 6.469 -6.785 -18.520 1.00 96.94 134 VAL A CA 1
ATOM 1086 C C . VAL A 1 134 ? 5.445 -5.848 -17.882 1.00 96.94 134 VAL A C 1
ATOM 1088 O O . VAL A 1 134 ? 4.317 -5.760 -18.368 1.00 96.94 134 VAL A O 1
ATOM 1091 N N . LEU A 1 135 ? 5.805 -5.161 -16.798 1.00 97.62 135 LEU A N 1
ATOM 1092 C CA . LEU A 1 135 ? 4.929 -4.145 -16.222 1.00 97.62 135 LEU A CA 1
ATOM 1093 C C . LEU A 1 135 ? 5.069 -2.867 -17.048 1.00 97.62 135 LEU A C 1
ATOM 1095 O O . LEU A 1 135 ? 6.143 -2.271 -17.086 1.00 97.62 135 LEU A O 1
ATOM 1099 N N . LEU A 1 136 ? 4.010 -2.424 -17.720 1.00 97.75 136 LEU A N 1
ATOM 1100 C CA . LEU A 1 136 ? 4.097 -1.200 -18.512 1.00 97.75 136 LEU A CA 1
ATOM 1101 C C . LEU A 1 136 ? 4.257 0.014 -17.587 1.00 97.75 136 LEU A C 1
ATOM 1103 O O . LEU A 1 136 ? 3.497 0.186 -16.632 1.00 97.75 136 LEU A O 1
ATOM 1107 N N . LYS A 1 137 ? 5.219 0.900 -17.893 1.00 97.62 137 LYS A N 1
ATOM 1108 C CA . LYS A 1 137 ? 5.435 2.141 -17.119 1.00 97.62 137 LYS A CA 1
ATOM 1109 C C . LYS A 1 137 ? 4.167 2.995 -17.040 1.00 97.62 137 LYS A C 1
ATOM 1111 O O . LYS A 1 137 ? 3.915 3.596 -16.004 1.00 97.62 137 LYS A O 1
ATOM 1116 N N . SER A 1 138 ? 3.363 3.027 -18.105 1.00 98.06 138 SER A N 1
ATOM 1117 C CA . SER A 1 138 ? 2.091 3.759 -18.153 1.00 98.06 138 SER A CA 1
ATOM 1118 C C . SER A 1 138 ? 1.037 3.181 -17.206 1.00 98.06 138 SER A C 1
ATOM 1120 O O . SER A 1 138 ? 0.375 3.937 -16.501 1.00 98.06 138 SER A O 1
ATOM 1122 N N . GLU A 1 139 ? 0.908 1.855 -17.144 1.00 98.31 139 GLU A N 1
ATOM 1123 C CA . GLU A 1 139 ? -0.009 1.175 -16.223 1.00 98.31 139 GLU A CA 1
ATOM 1124 C C . GLU A 1 139 ? 0.407 1.395 -14.769 1.00 98.31 139 GLU A C 1
ATOM 1126 O O . GLU A 1 139 ? -0.423 1.734 -13.928 1.00 98.31 139 GLU A O 1
ATOM 1131 N N . PHE A 1 140 ? 1.703 1.261 -14.476 1.00 98.62 140 PHE A N 1
ATOM 1132 C CA . PHE A 1 140 ? 2.233 1.534 -13.144 1.00 98.62 140 PHE A CA 1
ATOM 1133 C C . PHE A 1 140 ? 2.033 2.997 -12.737 1.00 98.62 140 PHE A C 1
ATOM 1135 O O . PHE A 1 140 ? 1.538 3.261 -11.645 1.00 98.62 140 PHE A O 1
ATOM 1142 N N . ALA A 1 141 ? 2.345 3.944 -13.626 1.00 98.38 141 ALA A N 1
ATOM 1143 C CA . ALA A 1 141 ? 2.125 5.366 -13.377 1.00 98.38 141 ALA A CA 1
ATOM 1144 C C . ALA A 1 141 ? 0.645 5.678 -13.121 1.00 98.38 141 ALA A C 1
ATOM 1146 O O . ALA A 1 141 ? 0.335 6.484 -12.243 1.00 98.38 141 ALA A O 1
ATOM 1147 N N . ARG A 1 142 ? -0.273 5.012 -13.837 1.00 98.50 142 ARG A N 1
ATOM 1148 C CA . ARG A 1 142 ? -1.711 5.147 -13.593 1.00 98.50 142 ARG A CA 1
ATOM 1149 C C . ARG A 1 142 ? -2.094 4.640 -12.204 1.00 98.50 142 ARG A C 1
ATOM 1151 O O . ARG A 1 142 ? -2.698 5.392 -11.448 1.00 98.50 142 ARG A O 1
ATOM 1158 N N . MET A 1 143 ? -1.686 3.421 -11.846 1.00 98.62 143 MET A N 1
ATOM 1159 C CA . MET A 1 143 ? -1.949 2.851 -10.519 1.00 98.62 143 MET A CA 1
ATOM 1160 C C . MET A 1 143 ? -1.387 3.723 -9.388 1.00 98.62 143 MET A C 1
ATOM 1162 O O . MET A 1 143 ? -2.063 3.935 -8.385 1.00 98.62 143 MET A O 1
ATOM 1166 N N . LEU A 1 144 ? -0.171 4.250 -9.553 1.00 98.62 144 LEU A N 1
ATOM 1167 C CA . LEU A 1 144 ? 0.466 5.127 -8.573 1.00 98.62 144 LEU A CA 1
ATOM 1168 C C . LEU A 1 144 ? -0.286 6.460 -8.430 1.00 98.62 144 LEU A C 1
ATOM 1170 O O . LEU A 1 144 ? -0.510 6.927 -7.317 1.00 98.62 144 LEU A O 1
ATOM 1174 N N . SER A 1 145 ? -0.723 7.049 -9.546 1.00 98.38 145 SER A N 1
ATOM 1175 C CA . SER A 1 145 ? -1.536 8.271 -9.546 1.00 98.38 145 SER A CA 1
ATOM 1176 C C . SER A 1 145 ? -2.888 8.064 -8.863 1.00 98.38 145 SER A C 1
ATOM 1178 O O . SER A 1 145 ? -3.327 8.921 -8.093 1.00 98.38 145 SER A O 1
ATOM 1180 N N . ASP A 1 146 ? -3.548 6.936 -9.125 1.00 98.62 146 ASP A N 1
ATOM 1181 C CA . ASP A 1 146 ? -4.823 6.587 -8.497 1.00 98.62 146 ASP A CA 1
ATOM 1182 C C . ASP A 1 146 ? -4.626 6.372 -6.983 1.00 98.62 146 ASP A C 1
ATOM 1184 O O . ASP A 1 146 ? -5.382 6.910 -6.177 1.00 98.62 146 ASP A O 1
ATOM 1188 N N . TYR A 1 147 ? -3.551 5.684 -6.581 1.00 98.69 147 TYR A N 1
ATOM 1189 C CA . TYR A 1 147 ? -3.180 5.489 -5.175 1.00 98.69 147 TYR A CA 1
ATOM 1190 C C . TYR A 1 147 ? -2.960 6.812 -4.434 1.00 98.69 147 TYR A C 1
ATOM 1192 O O . TYR A 1 147 ? -3.512 7.020 -3.355 1.00 98.69 147 TYR A O 1
ATOM 1200 N N . TYR A 1 148 ? -2.192 7.730 -5.027 1.00 98.31 148 TYR A N 1
ATOM 1201 C CA . TYR A 1 148 ? -1.928 9.053 -4.454 1.00 98.31 148 TYR A CA 1
ATOM 1202 C C . TYR A 1 148 ? -3.218 9.847 -4.286 1.00 98.31 148 TYR A C 1
ATOM 1204 O O . TYR A 1 148 ? -3.462 10.420 -3.226 1.00 98.31 148 TYR A O 1
ATOM 1212 N N . SER A 1 149 ? -4.070 9.824 -5.312 1.00 98.31 149 SER A N 1
ATOM 1213 C CA . SER A 1 149 ? -5.355 10.522 -5.300 1.00 98.31 149 SER A CA 1
ATOM 1214 C C . SER A 1 149 ? -6.260 10.002 -4.179 1.00 98.31 149 SER A C 1
ATOM 1216 O O . SER A 1 149 ? -6.860 10.793 -3.456 1.00 98.31 149 SER A O 1
ATOM 1218 N N . LEU A 1 150 ? -6.306 8.679 -3.979 1.00 98.12 150 LEU A N 1
ATOM 1219 C CA . LEU A 1 150 ? -7.075 8.030 -2.912 1.00 98.12 150 LEU A CA 1
ATOM 1220 C C . LEU A 1 150 ? -6.495 8.279 -1.511 1.00 98.12 150 LEU A C 1
ATOM 1222 O O . LEU A 1 150 ? -7.251 8.412 -0.549 1.00 98.12 150 LEU A O 1
ATOM 1226 N N . LYS A 1 151 ? -5.166 8.368 -1.377 1.00 96.88 151 LYS A N 1
ATOM 1227 C CA . LYS A 1 151 ? -4.505 8.715 -0.109 1.00 96.88 151 LYS A CA 1
ATOM 1228 C C . LYS A 1 151 ? -4.530 10.219 0.196 1.00 96.88 151 LYS A C 1
ATOM 1230 O O . LYS A 1 151 ? -4.302 10.588 1.348 1.00 96.88 151 LYS A O 1
ATOM 1235 N N . GLY A 1 152 ? -4.838 11.069 -0.787 1.00 96.31 152 GLY A N 1
ATOM 1236 C CA . GLY A 1 152 ? -4.790 12.528 -0.666 1.00 96.31 152 GLY A CA 1
ATOM 1237 C C . GLY A 1 152 ? -3.365 13.093 -0.689 1.00 96.31 152 GLY A C 1
ATOM 1238 O O . GLY A 1 152 ? -3.090 14.086 -0.019 1.00 96.31 152 GLY A O 1
ATOM 1239 N N . TRP A 1 153 ? -2.448 12.436 -1.401 1.00 95.38 153 TRP A N 1
ATOM 1240 C CA . TRP A 1 153 ? -1.035 12.816 -1.519 1.00 95.38 153 TRP A CA 1
ATOM 1241 C C . TRP A 1 153 ? -0.759 13.539 -2.849 1.00 95.38 153 TRP A C 1
ATOM 1243 O O . TRP A 1 153 ? -1.470 13.322 -3.832 1.00 95.38 153 TRP A O 1
ATOM 1253 N N . SER A 1 154 ? 0.290 14.374 -2.890 1.00 82.25 154 SER A N 1
ATOM 1254 C CA . SER A 1 154 ? 0.747 15.127 -4.079 1.00 82.25 154 SER A CA 1
ATOM 1255 C C . SER A 1 154 ? 2.067 14.601 -4.643 1.00 82.25 154 SER A C 1
ATOM 1257 O O . SER A 1 154 ? 3.016 14.501 -3.836 1.00 82.25 154 SER A O 1
#

Sequence (154 aa):
DPRVLKGMGLAYATSDRGACHLRATFYKAELSGMMDPDQIEGKAEMVIDFEDRHTLFDSLIVCRFFRDLYPWDILSRIIRGTTGMDLDRKQLQRLAWNITNKAREFNLREGMSKADDTLPKRFFEEKLEDSGKVLLKSEFARMLSDYYSLKGWS

Foldseek 3Di:
DCLQQVLLQLCQLLDLVHGDCQQQVSVCCCVVVVDPSPDQPCSLVNSLVRNLLSLLCVVVVHDCVCVVVCPQVNSQVVCCVPPVDRDHSVRSSVVSLVVSVVSVVVVVVVPDDPVSSHDPCCQCPPQDPVPRTHDHPVSSVSSNVVNCVVSVHD

pLDDT: mean 97.05, std 2.07, range [82.25, 98.69]